Protein AF-A0A2P4XMD6-F1 (afdb_monomer_lite)

Structure (mmCIF, N/CA/C/O backbone):
data_AF-A0A2P4XMD6-F1
#
_entry.id   AF-A0A2P4XMD6-F1
#
loop_
_atom_site.group_PDB
_atom_site.id
_atom_site.type_symbol
_atom_site.label_atom_id
_atom_site.label_alt_id
_atom_site.label_comp_id
_atom_site.label_asym_id
_atom_site.label_entity_id
_atom_site.label_seq_id
_atom_site.pdbx_PDB_ins_code
_atom_site.Cartn_x
_atom_site.Cartn_y
_atom_site.Cartn_z
_atom_site.occupancy
_atom_site.B_iso_or_equiv
_atom_site.auth_seq_id
_atom_site.auth_comp_id
_atom_site.auth_asym_id
_atom_site.auth_atom_id
_atom_site.pdbx_PDB_model_num
ATOM 1 N N . MET A 1 1 ? -25.658 -13.413 3.547 1.00 53.75 1 MET A N 1
ATOM 2 C CA . MET A 1 1 ? -25.537 -13.557 5.014 1.00 53.75 1 MET A CA 1
ATOM 3 C C . MET A 1 1 ? -24.085 -13.270 5.375 1.00 53.75 1 MET A C 1
ATOM 5 O O . MET A 1 1 ? -23.221 -13.996 4.901 1.00 53.75 1 MET A O 1
ATOM 9 N N . GLY A 1 2 ? -23.799 -12.165 6.068 1.00 71.00 2 GLY A N 1
ATOM 10 C CA . GLY A 1 2 ? -22.428 -11.795 6.450 1.00 71.00 2 GLY A CA 1
ATOM 11 C C . GLY A 1 2 ? -21.962 -12.545 7.701 1.00 71.00 2 GLY A C 1
ATOM 12 O O . GLY A 1 2 ? -22.793 -12.954 8.509 1.00 71.00 2 GLY A O 1
ATOM 13 N N . ARG A 1 3 ? -20.644 -12.719 7.876 1.00 85.69 3 ARG A N 1
ATOM 14 C CA . ARG A 1 3 ? -20.079 -13.288 9.116 1.00 85.69 3 ARG A CA 1
ATOM 15 C C . ARG A 1 3 ? -20.418 -12.401 10.312 1.00 85.69 3 ARG A C 1
ATOM 17 O O . ARG A 1 3 ? -20.230 -11.186 10.233 1.00 85.69 3 ARG A O 1
ATOM 24 N N . LEU A 1 4 ? -20.888 -13.014 11.394 1.00 93.56 4 LEU A N 1
ATOM 25 C CA . LEU A 1 4 ? -21.208 -12.336 12.654 1.00 93.56 4 LEU A CA 1
ATOM 26 C C . LEU A 1 4 ? -20.072 -12.428 13.674 1.00 93.56 4 LEU A C 1
ATOM 28 O O . LEU A 1 4 ? -20.030 -11.626 14.601 1.00 93.56 4 LEU A O 1
ATOM 32 N N . ASP A 1 5 ? -19.153 -13.368 13.476 1.00 94.19 5 ASP A N 1
ATOM 33 C CA . ASP A 1 5 ? -18.059 -13.619 14.404 1.00 94.19 5 ASP A CA 1
ATOM 34 C C . ASP A 1 5 ? -16.885 -12.663 14.167 1.00 94.19 5 ASP A C 1
ATOM 36 O O . ASP A 1 5 ? -16.517 -12.363 13.024 1.00 94.19 5 ASP A O 1
ATOM 40 N N . LEU A 1 6 ? -16.292 -12.209 15.267 1.00 93.31 6 LEU A N 1
ATOM 41 C CA . LEU A 1 6 ? -15.100 -11.379 15.337 1.00 93.31 6 LEU A CA 1
ATOM 42 C C . LEU A 1 6 ? -14.150 -11.981 16.374 1.00 93.31 6 LEU A C 1
ATOM 44 O O . LEU A 1 6 ? -14.467 -12.053 17.560 1.00 93.31 6 LEU A O 1
ATOM 48 N N . VAL A 1 7 ? -12.959 -12.368 15.923 1.00 93.94 7 VAL A N 1
ATOM 49 C CA . VAL A 1 7 ? -11.906 -12.911 16.784 1.00 93.94 7 VAL A CA 1
ATOM 50 C C . VAL A 1 7 ? -10.783 -11.892 16.887 1.00 93.94 7 VAL A C 1
ATOM 52 O O . VAL A 1 7 ? -10.235 -11.473 15.868 1.00 93.94 7 VAL A O 1
ATOM 55 N N . LEU A 1 8 ? -10.415 -11.524 18.114 1.00 91.12 8 LEU A N 1
ATOM 56 C CA . LEU A 1 8 ? -9.248 -10.686 18.378 1.00 91.12 8 LEU A CA 1
ATOM 57 C C . LEU A 1 8 ? -8.092 -11.559 18.855 1.00 91.12 8 LEU A C 1
ATOM 59 O O . LEU A 1 8 ? -8.212 -12.320 19.823 1.00 91.12 8 LEU A O 1
ATOM 63 N N . LEU A 1 9 ? -6.964 -11.436 18.164 1.00 92.62 9 LEU A N 1
ATOM 64 C CA . LEU A 1 9 ? -5.728 -12.143 18.470 1.00 92.62 9 LEU A CA 1
ATOM 65 C C . LEU A 1 9 ? -4.717 -11.171 19.078 1.00 92.62 9 LEU A C 1
ATOM 67 O O . LEU A 1 9 ? -4.619 -10.016 18.668 1.00 92.62 9 LEU A O 1
ATOM 71 N N . GLY A 1 10 ? -3.948 -11.653 20.046 1.00 86.06 10 GLY A N 1
ATOM 72 C CA . GLY A 1 10 ? -2.764 -10.968 20.538 1.00 86.06 10 GLY A CA 1
ATOM 73 C C . GLY A 1 10 ? -1.624 -11.047 19.526 1.00 86.06 10 GLY A C 1
ATOM 74 O O . GLY A 1 10 ? -1.641 -11.857 18.600 1.00 86.06 10 GLY A O 1
ATOM 75 N N . GLN A 1 11 ? -0.584 -10.239 19.734 1.00 84.31 11 GLN A N 1
ATOM 76 C CA . GLN A 1 11 ? 0.595 -10.202 18.853 1.00 84.31 11 GLN A CA 1
ATOM 77 C C . GLN A 1 11 ? 1.341 -11.546 18.777 1.00 84.31 11 GLN A C 1
ATOM 79 O O . GLN A 1 11 ? 2.005 -11.838 17.790 1.00 84.31 11 GLN A O 1
ATOM 84 N N . ASN A 1 12 ? 1.203 -12.386 19.803 1.00 89.12 12 ASN A N 1
ATOM 85 C CA . ASN A 1 12 ? 1.736 -13.747 19.858 1.00 89.12 12 ASN A CA 1
ATOM 86 C C . ASN A 1 12 ? 0.837 -14.790 19.156 1.00 89.12 12 ASN A C 1
ATOM 88 O O . ASN A 1 12 ? 1.106 -15.985 19.251 1.00 89.12 12 ASN A O 1
ATOM 92 N N . GLY A 1 13 ? -0.254 -14.365 18.510 1.00 86.12 13 GLY A N 1
ATOM 93 C CA . GLY A 1 13 ? -1.245 -15.242 17.884 1.00 86.12 13 GLY A CA 1
ATOM 94 C C . GLY A 1 13 ? -2.214 -15.904 18.868 1.00 86.12 13 GLY A C 1
ATOM 95 O O . GLY A 1 13 ? -3.088 -16.661 18.449 1.00 86.12 13 GLY A O 1
ATOM 96 N N . GLN A 1 14 ? -2.101 -15.625 20.171 1.00 93.56 14 GLN A N 1
ATOM 97 C CA . GLN A 1 14 ? -3.036 -16.141 21.163 1.00 93.56 14 GLN A CA 1
ATOM 98 C C . GLN A 1 14 ? -4.399 -15.476 20.989 1.00 93.56 14 GLN A C 1
ATOM 100 O O . GLN A 1 14 ? -4.507 -14.255 20.896 1.00 93.56 14 GLN A O 1
ATOM 105 N N . LYS A 1 15 ? -5.460 -16.277 20.998 1.00 94.44 15 LYS A N 1
ATOM 106 C CA . LYS A 1 15 ? -6.829 -15.770 20.989 1.00 94.44 15 LYS A CA 1
ATOM 107 C C . LYS A 1 15 ? -7.133 -15.049 22.304 1.00 94.44 15 LYS A C 1
ATOM 109 O O . LYS A 1 15 ? -7.096 -15.667 23.365 1.00 94.44 15 LYS A O 1
ATOM 114 N N . LEU A 1 16 ? -7.429 -13.755 22.212 1.00 92.50 16 LEU A N 1
ATOM 115 C CA . LEU A 1 16 ? -7.759 -12.903 23.357 1.00 92.50 16 LEU A CA 1
ATOM 116 C C . LEU A 1 16 ? -9.268 -12.785 23.545 1.00 92.50 16 LEU A C 1
ATOM 118 O O . LEU A 1 16 ? -9.751 -12.830 24.672 1.00 92.50 16 LEU A O 1
ATOM 122 N N . LEU A 1 17 ? -10.007 -12.649 22.441 1.00 92.94 17 LEU A N 1
ATOM 123 C CA . LEU A 1 17 ? -11.448 -12.436 22.473 1.00 92.94 17 LEU A CA 1
ATOM 124 C C . LEU A 1 17 ? -12.134 -13.155 21.311 1.00 92.94 17 LEU A C 1
ATOM 126 O O . LEU A 1 17 ? -11.599 -13.209 20.203 1.00 92.94 17 LEU A O 1
ATOM 130 N N . ASP A 1 18 ? -13.325 -13.683 21.580 1.00 95.00 18 ASP A N 1
ATOM 131 C CA . ASP A 1 18 ? -14.266 -14.182 20.579 1.00 95.00 18 ASP A CA 1
ATOM 132 C C . ASP A 1 18 ? -15.610 -13.512 20.816 1.00 95.00 18 ASP A C 1
ATOM 134 O O . ASP A 1 18 ? -16.142 -13.588 21.926 1.00 95.00 18 ASP A O 1
ATOM 138 N N . LEU A 1 19 ? -16.133 -12.835 19.804 1.00 93.88 19 LEU A N 1
ATOM 139 C CA . LEU A 1 19 ? -17.397 -12.124 19.877 1.00 93.88 19 LEU A CA 1
ATOM 140 C C . LEU A 1 19 ? -18.274 -12.534 18.705 1.00 93.88 19 LEU A C 1
ATOM 142 O O . LEU A 1 19 ? -17.829 -12.524 17.562 1.00 93.88 19 LEU A O 1
ATOM 146 N N . THR A 1 20 ? -19.550 -12.778 18.976 1.00 95.69 20 THR A N 1
ATOM 147 C CA . THR A 1 20 ? -20.565 -12.960 17.938 1.00 95.69 20 THR A CA 1
ATOM 148 C C . THR A 1 20 ? -21.533 -11.787 18.004 1.00 95.69 20 THR A C 1
ATOM 150 O O . THR A 1 20 ? -22.184 -11.554 19.024 1.00 95.69 20 THR A O 1
ATOM 153 N N . ALA A 1 21 ? -21.616 -11.015 16.923 1.00 94.88 21 ALA A N 1
ATOM 154 C CA . ALA A 1 21 ? -22.524 -9.881 16.830 1.00 94.88 21 ALA A CA 1
ATOM 155 C C . ALA A 1 21 ? -23.971 -10.330 16.585 1.00 94.88 21 ALA A C 1
ATOM 157 O O . ALA A 1 21 ? -24.232 -11.305 15.882 1.00 94.88 21 ALA A O 1
ATOM 158 N N . SER A 1 22 ? -24.931 -9.560 17.098 1.00 93.44 22 SER A N 1
ATOM 159 C CA . SER A 1 22 ? -26.361 -9.783 16.847 1.00 93.44 22 SER A CA 1
ATOM 160 C C . SER A 1 22 ? -26.777 -9.466 15.404 1.00 93.44 22 SER A C 1
ATOM 162 O O . SER A 1 22 ? -27.775 -9.996 14.920 1.00 93.44 22 SER A O 1
ATOM 164 N N . ALA A 1 23 ? -26.015 -8.616 14.710 1.00 94.25 23 ALA A N 1
ATOM 165 C CA . ALA A 1 23 ? -26.217 -8.250 13.313 1.00 94.25 23 ALA A CA 1
ATOM 166 C C . ALA A 1 23 ? -24.884 -7.900 12.635 1.00 94.25 23 ALA A C 1
ATOM 168 O O . ALA A 1 23 ? -23.938 -7.455 13.287 1.00 94.25 23 ALA A O 1
ATOM 169 N N . THR A 1 24 ? -24.814 -8.053 11.309 1.00 94.19 24 THR A N 1
ATOM 170 C CA . THR A 1 24 ? -23.590 -7.771 10.538 1.00 94.19 24 THR A CA 1
ATOM 171 C C . THR A 1 24 ? -23.156 -6.308 10.660 1.00 94.19 24 THR A C 1
ATOM 173 O O . THR A 1 24 ? -21.976 -6.056 10.863 1.00 94.19 24 THR A O 1
ATOM 176 N N . SER A 1 25 ? -24.101 -5.363 10.660 1.00 94.12 25 SER A N 1
ATOM 177 C CA . SER A 1 25 ? -23.817 -3.930 10.830 1.00 94.12 25 SER A CA 1
ATOM 178 C C . SER A 1 25 ? -23.137 -3.600 12.160 1.00 94.12 25 SER A C 1
ATOM 180 O O . SER A 1 25 ? -22.291 -2.715 12.219 1.00 94.12 25 SER A O 1
ATOM 182 N N . VAL A 1 26 ? -23.477 -4.329 13.226 1.00 94.75 26 VAL A N 1
ATOM 183 C CA . VAL A 1 26 ? -22.859 -4.159 14.547 1.00 94.75 26 VAL A CA 1
ATOM 184 C C . VAL A 1 26 ? -21.415 -4.657 14.524 1.00 94.75 26 VAL A C 1
ATOM 186 O O . VAL A 1 26 ? -20.529 -3.981 15.039 1.00 94.75 26 VAL A O 1
ATOM 189 N N . ARG A 1 27 ? -21.158 -5.801 13.873 1.00 94.62 27 ARG A N 1
ATOM 190 C CA . ARG A 1 27 ? -19.793 -6.316 13.693 1.00 94.62 27 ARG A CA 1
ATOM 191 C C . ARG A 1 27 ? -18.940 -5.361 12.866 1.00 94.62 27 ARG A C 1
ATOM 193 O O . ARG A 1 27 ? -17.792 -5.124 13.221 1.00 94.62 27 ARG A O 1
ATOM 200 N N . ASP A 1 28 ? -19.491 -4.834 11.776 1.00 93.38 28 ASP A N 1
ATOM 201 C CA . ASP A 1 28 ? -18.791 -3.891 10.901 1.00 93.38 28 ASP A CA 1
ATOM 202 C C . ASP A 1 28 ? -18.428 -2.602 11.656 1.00 93.38 28 ASP A C 1
ATOM 204 O O . ASP A 1 28 ? -17.293 -2.142 11.557 1.00 93.38 28 ASP A O 1
ATOM 208 N N . LEU A 1 29 ? -19.338 -2.088 12.496 1.00 94.25 29 LEU A N 1
ATOM 209 C CA . LEU A 1 29 ? -19.063 -0.939 13.362 1.00 94.25 29 LEU A CA 1
ATOM 210 C C . LEU A 1 29 ? -17.906 -1.215 14.333 1.00 94.25 29 LEU A C 1
ATOM 212 O O . LEU A 1 29 ? -17.020 -0.379 14.475 1.00 94.25 29 LEU A O 1
ATOM 216 N N . TRP A 1 30 ? -17.878 -2.388 14.976 1.00 94.00 30 TRP A N 1
ATOM 217 C CA . TRP A 1 30 ? -16.772 -2.758 15.867 1.00 94.00 30 TRP A CA 1
ATOM 218 C C . TRP A 1 30 ? -15.428 -2.792 15.142 1.00 94.00 30 TRP A C 1
ATOM 220 O O . TRP A 1 30 ? -14.442 -2.287 15.674 1.00 94.00 30 TRP A O 1
ATOM 230 N N . VAL A 1 31 ? -15.384 -3.368 13.937 1.00 91.62 31 VAL A N 1
ATOM 231 C CA . VAL A 1 31 ? -14.161 -3.415 13.122 1.00 91.62 31 VAL A CA 1
ATOM 232 C C . VAL A 1 31 ? -13.703 -2.004 12.767 1.00 91.62 31 VAL A C 1
ATOM 234 O O . VAL A 1 31 ? -12.548 -1.679 13.019 1.00 91.62 31 VAL A O 1
ATOM 237 N N . GLN A 1 32 ? -14.607 -1.150 12.281 1.00 90.25 32 GLN A N 1
ATOM 238 C CA . GLN A 1 32 ? -14.278 0.229 11.924 1.00 90.25 32 GLN A CA 1
ATOM 239 C C . GLN A 1 32 ? -13.733 1.016 13.126 1.00 90.25 32 GLN A C 1
ATOM 241 O O . GLN A 1 32 ? -12.704 1.677 13.024 1.00 90.25 32 GLN A O 1
ATOM 246 N N . THR A 1 33 ? -14.382 0.922 14.291 1.00 90.25 33 THR A N 1
ATOM 247 C CA . THR A 1 33 ? -13.901 1.607 15.500 1.00 90.25 33 THR A CA 1
ATOM 248 C C . THR A 1 33 ? -12.525 1.092 15.932 1.00 90.25 33 THR A C 1
ATOM 250 O O . THR A 1 33 ? -11.681 1.876 16.357 1.00 90.25 33 THR A O 1
ATOM 253 N N . LEU A 1 34 ? -12.266 -0.215 15.820 1.00 89.00 34 LEU A N 1
ATOM 254 C CA . LEU A 1 34 ? -10.950 -0.782 16.127 1.00 89.00 34 LEU A CA 1
ATOM 255 C C . LEU A 1 34 ? -9.876 -0.304 15.144 1.00 89.00 34 LEU A C 1
ATOM 257 O O . LEU A 1 34 ? -8.776 0.025 15.578 1.00 89.00 34 LEU A O 1
ATOM 261 N N . GLU A 1 35 ? -10.188 -0.216 13.850 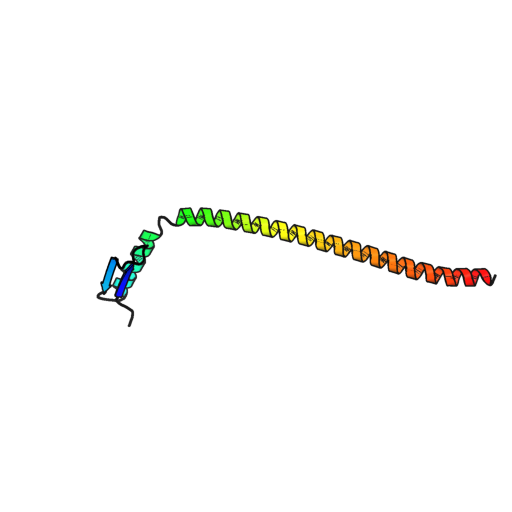1.00 86.06 35 GLU A N 1
ATOM 262 C CA . GLU A 1 35 ? -9.291 0.369 12.848 1.00 86.06 35 GLU A CA 1
ATOM 263 C C . GLU A 1 35 ? -8.953 1.821 13.210 1.00 86.06 35 GLU A C 1
ATOM 265 O O . GLU A 1 35 ? -7.778 2.170 13.314 1.00 86.06 35 GLU A O 1
ATOM 270 N N . GLU A 1 36 ? -9.959 2.643 13.514 1.00 82.62 36 GLU A N 1
ATOM 271 C CA . GLU A 1 36 ? -9.778 4.040 13.928 1.00 82.62 36 GLU A CA 1
ATOM 272 C C . GLU A 1 36 ? -8.927 4.192 15.199 1.00 82.62 36 GLU A C 1
ATOM 274 O O . GLU A 1 36 ? -8.175 5.158 15.310 1.00 82.62 36 GLU A O 1
ATOM 279 N N . LEU A 1 37 ? -8.999 3.243 16.139 1.00 82.00 37 LEU A N 1
ATOM 280 C CA . LEU A 1 37 ? -8.190 3.228 17.365 1.00 82.00 37 LEU A CA 1
ATOM 281 C C . LEU A 1 37 ? -6.764 2.703 17.154 1.00 82.00 37 LEU A C 1
ATOM 283 O O . LEU A 1 37 ? -5.863 3.065 17.911 1.00 82.00 37 LEU A O 1
ATOM 287 N N . CYS A 1 38 ? -6.540 1.852 16.151 1.00 79.19 38 CYS A N 1
ATOM 288 C CA . CYS A 1 38 ? -5.218 1.321 15.811 1.00 79.19 38 CYS A CA 1
ATOM 289 C C . CYS A 1 38 ? -4.420 2.245 14.872 1.00 79.19 38 CYS A C 1
ATOM 291 O O . CYS A 1 38 ? -3.189 2.199 14.864 1.00 79.19 38 CYS A O 1
ATOM 293 N N . LEU A 1 39 ? -5.095 3.111 14.114 1.00 65.56 39 LEU A N 1
ATOM 294 C CA . LEU A 1 39 ? -4.491 4.067 13.181 1.00 65.56 39 LEU A CA 1
ATOM 295 C C . LEU A 1 39 ? -3.811 5.328 13.776 1.00 65.56 39 LEU A C 1
ATOM 297 O O . LEU A 1 39 ? -2.914 5.845 13.104 1.00 65.56 39 LEU A O 1
ATOM 301 N N . PRO A 1 40 ? -4.104 5.844 14.993 1.00 57.50 40 PRO A N 1
ATOM 302 C CA . PRO A 1 40 ? -3.546 7.114 15.453 1.00 57.50 40 PRO A CA 1
ATOM 303 C C . PRO A 1 40 ? -2.047 7.031 15.793 1.00 57.50 40 PRO A C 1
ATOM 305 O O . PRO A 1 40 ? -1.421 8.062 16.011 1.00 57.50 40 PRO A O 1
ATOM 308 N N . GLY A 1 41 ? -1.449 5.832 15.786 1.00 53.66 41 GLY A N 1
ATOM 309 C CA . GLY A 1 41 ? -0.002 5.620 15.933 1.00 53.66 41 GLY A CA 1
ATOM 310 C C . GLY A 1 41 ? 0.757 5.300 14.636 1.00 53.66 41 GLY A C 1
ATOM 311 O O . GLY A 1 41 ? 1.982 5.245 14.666 1.00 53.66 41 GLY A O 1
ATOM 312 N N . GLN A 1 42 ? 0.078 5.084 13.500 1.00 51.56 42 GLN A N 1
ATOM 313 C CA . GLN A 1 42 ? 0.741 4.704 12.237 1.00 51.56 42 GLN A CA 1
ATOM 314 C C . GLN A 1 42 ? 1.079 5.888 11.324 1.00 51.56 42 GLN A C 1
ATOM 316 O O . GLN A 1 42 ? 1.883 5.734 10.405 1.00 51.56 42 GLN A O 1
ATOM 321 N N . ALA A 1 43 ? 0.512 7.072 11.569 1.00 52.97 43 ALA A N 1
ATOM 322 C CA . ALA A 1 43 ? 0.782 8.255 10.752 1.00 52.97 43 ALA A CA 1
ATOM 323 C C . ALA A 1 43 ? 2.263 8.681 10.812 1.00 52.97 43 ALA A C 1
ATOM 325 O O . ALA A 1 43 ? 2.863 8.941 9.771 1.00 52.97 43 ALA A O 1
ATOM 326 N N . GLU A 1 44 ? 2.888 8.668 11.996 1.00 52.53 44 GLU A N 1
ATOM 327 C CA . GLU A 1 44 ? 4.304 9.049 12.137 1.00 52.53 44 GLU A CA 1
ATOM 328 C C . GLU A 1 44 ? 5.270 8.012 11.539 1.00 52.53 44 GLU A C 1
ATOM 330 O O . GLU A 1 44 ? 6.278 8.376 10.930 1.00 52.53 44 GLU A O 1
ATOM 335 N N . GLN A 1 45 ? 4.948 6.717 11.638 1.00 52.44 45 GLN A N 1
ATOM 336 C CA . GLN A 1 45 ? 5.734 5.652 11.000 1.00 52.44 45 GLN A CA 1
ATOM 337 C C . GLN A 1 45 ? 5.604 5.682 9.472 1.00 52.44 45 GLN A C 1
ATOM 339 O O . GLN A 1 45 ? 6.609 5.593 8.767 1.00 52.44 45 GLN A O 1
ATOM 344 N N . SER A 1 46 ? 4.396 5.923 8.953 1.00 57.88 46 SER A N 1
ATOM 345 C CA . SER A 1 46 ? 4.151 6.063 7.516 1.00 57.88 46 SER A CA 1
ATOM 346 C C . SER A 1 46 ? 4.890 7.253 6.902 1.00 57.88 46 SER A C 1
ATOM 348 O O . SER A 1 46 ? 5.313 7.171 5.749 1.00 57.88 46 SER 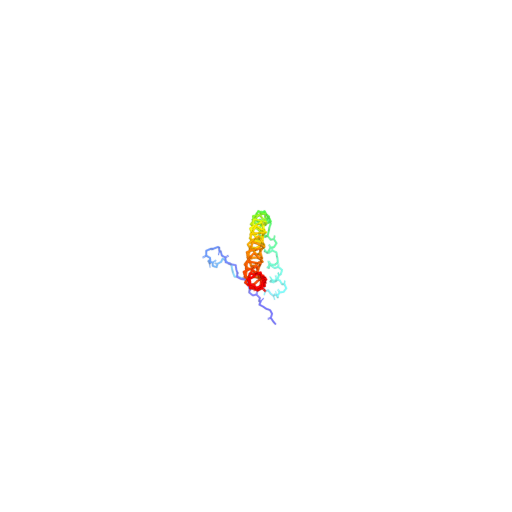A O 1
ATOM 350 N N . GLU A 1 47 ? 5.043 8.368 7.620 1.00 58.50 47 GLU A N 1
ATOM 351 C CA . GLU A 1 47 ? 5.702 9.560 7.079 1.00 58.50 47 GLU A CA 1
ATOM 352 C C . GLU A 1 47 ? 7.230 9.390 7.002 1.00 58.50 47 GLU A C 1
ATOM 354 O O . GLU A 1 47 ? 7.865 9.799 6.022 1.00 58.50 47 GL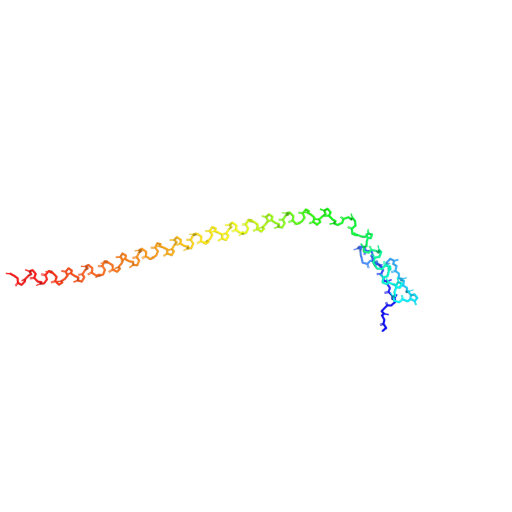U A O 1
ATOM 359 N N . ALA A 1 48 ? 7.827 8.737 8.005 1.00 61.03 48 ALA A N 1
ATOM 360 C CA . ALA A 1 48 ? 9.247 8.389 8.010 1.00 61.03 48 ALA A CA 1
ATOM 361 C C . ALA A 1 48 ? 9.584 7.359 6.916 1.00 61.03 48 ALA A C 1
ATOM 363 O O . ALA A 1 48 ? 10.571 7.522 6.186 1.00 61.03 48 ALA A O 1
ATOM 364 N N . ASP A 1 49 ? 8.731 6.349 6.741 1.00 61.75 49 ASP A N 1
ATOM 365 C CA . ASP A 1 49 ? 8.888 5.338 5.697 1.00 61.75 49 ASP A CA 1
ATOM 366 C C . ASP A 1 49 ? 8.674 5.923 4.293 1.00 61.75 49 ASP A C 1
ATOM 368 O O . ASP A 1 49 ? 9.435 5.606 3.373 1.00 61.75 49 ASP A O 1
ATOM 372 N N . ALA A 1 50 ? 7.727 6.853 4.126 1.00 65.12 50 ALA A N 1
ATOM 373 C CA . ALA A 1 50 ? 7.516 7.569 2.867 1.00 65.12 50 ALA A CA 1
ATOM 374 C C . ALA A 1 50 ? 8.724 8.441 2.483 1.00 65.12 50 ALA A C 1
ATOM 376 O O . ALA A 1 50 ? 9.174 8.395 1.335 1.00 65.12 50 ALA A O 1
ATOM 377 N N . LYS A 1 51 ? 9.311 9.181 3.438 1.00 71.44 51 LYS A N 1
ATOM 378 C CA . LYS A 1 51 ? 10.537 9.974 3.210 1.00 71.44 51 LYS A CA 1
ATOM 379 C C . LYS A 1 51 ? 11.731 9.081 2.856 1.00 71.44 51 LYS A C 1
ATOM 381 O O . LYS A 1 51 ? 12.486 9.391 1.933 1.00 71.44 51 LYS A O 1
ATOM 386 N N . SER A 1 52 ? 11.876 7.943 3.536 1.00 72.69 52 SER A N 1
ATOM 387 C CA . SER A 1 52 ? 12.911 6.941 3.243 1.00 72.69 52 SER A CA 1
ATOM 388 C C . SER A 1 52 ? 12.752 6.333 1.843 1.00 72.69 52 SER A C 1
ATOM 390 O O . SER A 1 52 ? 13.736 6.163 1.115 1.00 72.69 52 SER A O 1
ATOM 392 N N . LEU A 1 53 ? 11.514 6.047 1.427 1.00 70.44 53 LEU A N 1
ATOM 393 C CA . LEU A 1 53 ? 11.204 5.522 0.100 1.00 70.44 53 LEU A CA 1
ATOM 394 C C . LEU A 1 53 ? 11.472 6.554 -1.006 1.00 70.44 53 LEU A C 1
ATOM 396 O O . LEU A 1 53 ? 12.113 6.210 -2.000 1.00 70.44 53 LEU A O 1
ATOM 400 N N . MET A 1 54 ? 11.065 7.814 -0.813 1.00 73.25 54 MET A N 1
ATOM 401 C CA . MET A 1 54 ? 11.366 8.915 -1.742 1.00 73.25 54 MET A CA 1
ATOM 402 C C . MET A 1 54 ? 12.874 9.079 -1.955 1.00 73.25 54 MET A C 1
ATOM 404 O O . MET A 1 54 ? 13.331 9.093 -3.096 1.00 73.25 54 MET A O 1
ATOM 408 N N . GLY A 1 55 ? 13.664 9.090 -0.877 1.00 77.75 55 GLY A N 1
ATOM 409 C CA . GLY A 1 55 ? 15.121 9.210 -0.987 1.00 77.75 55 GLY A CA 1
ATOM 410 C C . GLY A 1 55 ? 15.786 8.026 -1.705 1.00 77.75 55 GLY A C 1
ATOM 411 O O . GLY A 1 55 ? 16.820 8.186 -2.354 1.00 77.75 55 GLY A O 1
ATOM 412 N N . LYS A 1 56 ? 15.209 6.818 -1.629 1.00 76.62 56 LYS A N 1
ATOM 413 C CA . LYS A 1 56 ? 15.684 5.658 -2.408 1.00 76.62 56 LYS A CA 1
ATOM 414 C C . LYS A 1 56 ? 15.319 5.774 -3.891 1.00 76.62 56 LYS A C 1
ATOM 416 O O . LYS A 1 56 ? 16.147 5.425 -4.732 1.00 76.62 56 LYS A O 1
ATOM 421 N N . LEU A 1 57 ? 14.123 6.273 -4.201 1.00 73.50 57 LEU A N 1
ATOM 422 C CA . LEU A 1 57 ? 13.655 6.517 -5.569 1.00 73.50 57 LEU A CA 1
ATOM 423 C C . LEU A 1 57 ? 14.493 7.585 -6.281 1.00 73.50 57 LEU A C 1
ATOM 425 O O . LEU A 1 57 ? 14.914 7.366 -7.415 1.00 73.50 57 LEU A O 1
ATOM 429 N N . GLU A 1 58 ? 14.811 8.691 -5.607 1.00 79.12 58 GLU A N 1
ATOM 430 C CA . GLU A 1 58 ? 15.676 9.745 -6.158 1.00 79.12 58 GLU A CA 1
ATOM 431 C C . GLU A 1 58 ? 17.067 9.207 -6.510 1.00 79.12 58 GLU A C 1
ATOM 433 O O . GLU A 1 58 ? 17.528 9.370 -7.640 1.00 79.12 58 GLU A O 1
ATOM 438 N N . LYS A 1 59 ? 17.690 8.445 -5.601 1.00 82.75 59 LYS A N 1
ATOM 439 C CA . LYS A 1 59 ? 18.981 7.784 -5.864 1.00 82.75 59 LYS A CA 1
ATOM 440 C C . LYS A 1 59 ? 18.917 6.803 -7.033 1.00 82.75 59 LYS A C 1
ATOM 442 O O . LYS A 1 59 ? 19.898 6.629 -7.754 1.00 82.75 59 LYS A O 1
ATOM 447 N N . GLN A 1 60 ? 17.793 6.113 -7.213 1.00 74.00 60 GLN A N 1
ATOM 448 C CA . GLN A 1 60 ? 17.614 5.205 -8.344 1.00 74.00 60 GLN A CA 1
ATOM 449 C C . GLN A 1 60 ? 17.486 5.980 -9.662 1.00 74.00 60 GLN A C 1
ATOM 451 O O . GLN A 1 60 ? 18.069 5.570 -10.665 1.00 74.00 60 GLN A O 1
ATOM 456 N N . HIS A 1 61 ? 16.775 7.106 -9.652 1.00 76.25 61 HIS A N 1
ATOM 457 C CA . HIS A 1 61 ? 16.624 7.976 -10.813 1.00 76.25 61 HIS A CA 1
ATOM 458 C C . HIS A 1 61 ? 17.960 8.616 -11.230 1.00 76.25 61 HIS A C 1
ATOM 460 O O . HIS A 1 61 ? 18.284 8.651 -12.418 1.00 76.25 61 HIS A O 1
ATOM 466 N N . GLU A 1 62 ? 18.786 9.042 -10.269 1.00 80.69 62 GLU A N 1
ATOM 467 C CA . GLU A 1 62 ? 20.148 9.525 -10.536 1.00 80.69 62 GLU A CA 1
ATOM 468 C C . GLU A 1 62 ? 21.016 8.453 -11.203 1.00 80.69 62 GLU A C 1
ATOM 470 O O . GLU A 1 62 ? 21.608 8.711 -12.251 1.00 80.69 62 GLU A O 1
ATOM 475 N N . LYS A 1 63 ? 21.007 7.219 -10.681 1.00 82.94 63 LYS A N 1
ATOM 476 C CA . LYS A 1 63 ? 21.743 6.094 -11.284 1.00 82.94 63 LYS A CA 1
ATOM 477 C C . LYS A 1 63 ? 21.289 5.776 -12.708 1.00 82.94 63 LYS A C 1
ATOM 479 O O . LYS A 1 63 ? 22.117 5.491 -13.568 1.00 82.94 63 LYS A O 1
ATOM 484 N N . GLN A 1 64 ? 19.983 5.817 -12.975 1.00 80.94 64 GLN A N 1
ATOM 485 C CA . GLN A 1 64 ? 19.458 5.597 -14.327 1.00 80.94 64 GLN A CA 1
ATOM 486 C C . GLN A 1 64 ? 19.904 6.698 -15.289 1.00 80.94 64 GLN A C 1
ATOM 488 O O . GLN A 1 64 ? 20.265 6.413 -16.431 1.00 80.94 64 GLN A O 1
ATOM 493 N N . LYS A 1 65 ? 19.926 7.951 -14.823 1.00 85.62 65 LYS A N 1
ATOM 494 C CA . LYS A 1 65 ? 20.415 9.081 -15.609 1.00 85.62 65 LYS A CA 1
ATOM 495 C C . LYS A 1 65 ? 21.900 8.918 -15.932 1.00 85.62 65 LYS A C 1
ATOM 497 O O . LYS A 1 65 ? 22.274 9.073 -17.089 1.00 85.62 65 LYS A O 1
ATOM 502 N N . GLU A 1 66 ? 22.732 8.578 -14.949 1.00 84.62 66 GLU A N 1
ATOM 503 C CA . GLU A 1 66 ? 24.162 8.308 -15.161 1.00 84.62 66 GLU A CA 1
ATOM 504 C C . GLU A 1 66 ? 24.393 7.188 -16.179 1.00 84.62 66 GLU A C 1
ATOM 506 O O . GLU A 1 66 ? 25.180 7.363 -17.111 1.00 84.62 66 GLU A O 1
ATOM 511 N N . GLN A 1 67 ? 23.661 6.076 -16.054 1.00 84.75 67 GLN A N 1
ATOM 512 C CA . GLN A 1 67 ? 23.752 4.965 -17.001 1.00 84.75 67 GLN A CA 1
ATOM 513 C C . GLN A 1 67 ? 23.363 5.401 -18.418 1.00 84.75 67 GLN A C 1
ATOM 515 O O . GLN A 1 67 ? 24.097 5.130 -19.363 1.00 84.75 67 GLN A O 1
ATOM 520 N N . TYR A 1 68 ? 22.266 6.149 -18.564 1.00 86.81 68 TYR A N 1
ATOM 521 C CA . TYR A 1 68 ? 21.837 6.679 -19.857 1.00 86.81 68 TYR A CA 1
ATOM 522 C C . TYR A 1 68 ? 22.917 7.551 -20.514 1.00 86.81 68 TYR A C 1
ATOM 524 O O . TYR A 1 68 ? 23.192 7.404 -21.704 1.00 86.81 68 TYR A O 1
ATOM 532 N N . TRP A 1 69 ? 23.557 8.448 -19.755 1.00 88.12 69 TRP A N 1
ATOM 533 C CA . TRP A 1 69 ? 24.635 9.285 -20.293 1.00 88.12 69 TRP A CA 1
ATOM 534 C C . TRP A 1 69 ? 25.862 8.469 -20.685 1.00 88.12 69 TRP A C 1
ATOM 536 O O . TRP A 1 69 ? 26.488 8.770 -2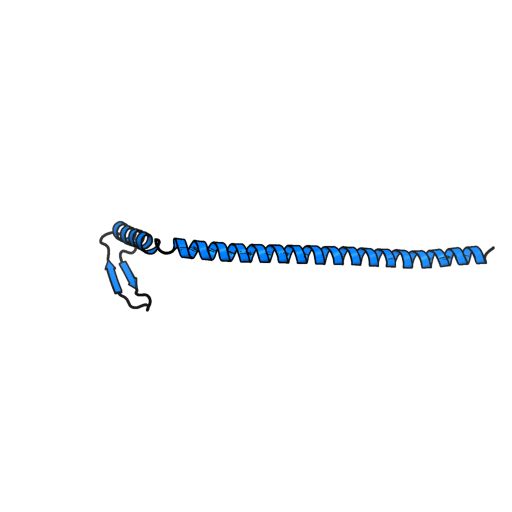1.705 1.00 88.12 69 TRP A O 1
ATOM 546 N N . LYS A 1 70 ? 26.191 7.433 -19.912 1.00 89.69 70 LYS A N 1
ATOM 547 C CA . LYS A 1 70 ? 27.290 6.523 -20.225 1.00 89.69 70 LYS A CA 1
ATOM 548 C C . LYS A 1 70 ? 27.031 5.775 -21.534 1.00 89.69 70 LYS A C 1
ATOM 550 O O . LYS A 1 70 ? 27.842 5.882 -22.451 1.00 89.69 70 LYS A O 1
ATOM 555 N N . ASP A 1 71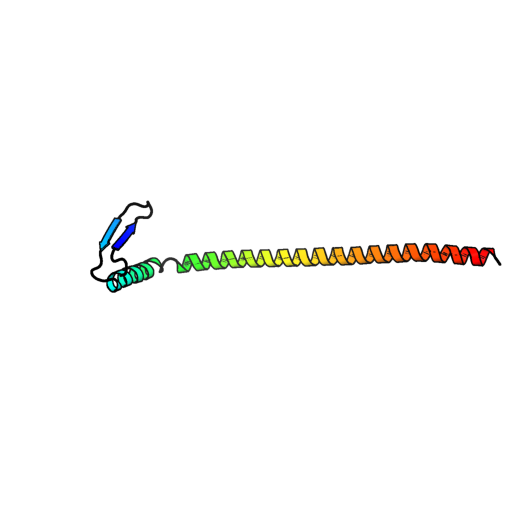 ? 25.869 5.140 -21.661 1.00 85.44 71 ASP A N 1
ATOM 556 C CA . ASP A 1 71 ? 25.479 4.390 -22.860 1.00 85.44 71 ASP A CA 1
ATOM 557 C C . ASP A 1 71 ? 25.438 5.304 -24.094 1.00 85.44 71 ASP A C 1
ATOM 559 O O . ASP A 1 71 ? 25.928 4.955 -25.168 1.00 85.44 71 ASP A O 1
ATOM 563 N N . ARG A 1 72 ? 24.918 6.529 -23.936 1.00 84.94 72 ARG A N 1
ATOM 564 C CA . ARG A 1 72 ? 24.888 7.539 -25.002 1.00 84.94 72 ARG A CA 1
ATOM 565 C C . ARG A 1 72 ? 26.290 7.941 -25.461 1.00 84.94 72 ARG A C 1
ATOM 567 O O . ARG A 1 72 ? 26.503 8.171 -26.650 1.00 84.94 72 ARG A O 1
ATOM 574 N N . THR A 1 73 ? 27.228 8.067 -24.528 1.00 84.75 73 THR A N 1
ATOM 575 C CA . THR A 1 73 ? 28.611 8.450 -24.835 1.00 84.75 73 THR A CA 1
ATOM 576 C C . THR A 1 73 ? 29.331 7.316 -25.560 1.00 84.75 73 THR A C 1
ATOM 578 O O . TH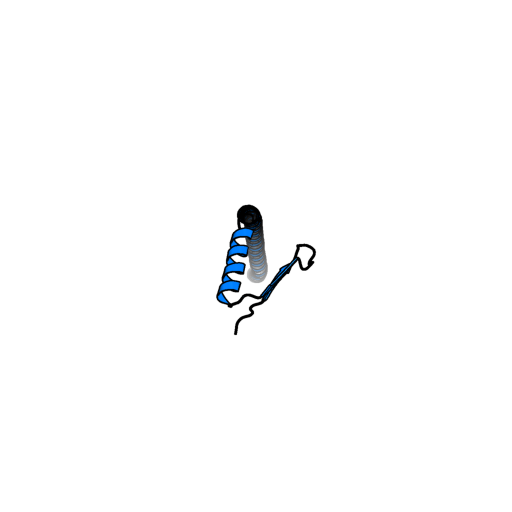R A 1 73 ? 29.956 7.563 -26.590 1.00 84.75 73 THR A O 1
ATOM 581 N N . GLU A 1 74 ? 29.160 6.075 -25.100 1.00 87.12 74 GLU A N 1
ATOM 582 C CA . GLU A 1 74 ? 29.702 4.882 -25.762 1.00 87.12 74 GLU A CA 1
ATOM 583 C C . GLU A 1 74 ? 29.132 4.710 -27.183 1.00 87.12 74 GLU A C 1
ATOM 585 O O . GLU A 1 74 ? 29.885 4.470 -28.128 1.00 87.12 74 GLU A O 1
ATOM 590 N N . GLU A 1 75 ? 27.825 4.922 -27.378 1.00 87.69 75 GLU A N 1
ATOM 591 C CA . GLU A 1 75 ? 27.184 4.882 -28.701 1.00 87.69 75 GLU A CA 1
ATOM 592 C C . GLU A 1 75 ? 27.790 5.925 -29.663 1.00 87.69 75 GLU A C 1
ATOM 594 O O . GLU A 1 75 ? 28.037 5.644 -30.842 1.00 87.69 75 GLU A O 1
ATOM 599 N N . LEU A 1 76 ? 28.041 7.145 -29.176 1.00 84.75 76 LEU A N 1
ATOM 600 C CA . LEU A 1 76 ? 28.648 8.212 -29.974 1.00 84.75 76 LEU A CA 1
ATOM 601 C C . LEU A 1 76 ? 30.113 7.919 -30.319 1.00 84.75 76 LEU A C 1
ATOM 603 O O . LEU A 1 76 ? 30.526 8.176 -31.454 1.00 84.75 76 LEU A O 1
ATOM 607 N N . GLU A 1 77 ? 30.888 7.361 -29.387 1.00 86.56 77 GLU A N 1
ATOM 608 C CA . GLU A 1 77 ? 32.269 6.944 -29.650 1.00 86.56 77 GLU A CA 1
ATOM 609 C C . GLU A 1 77 ? 32.337 5.814 -30.677 1.00 86.56 77 GLU A C 1
ATOM 611 O O . GLU A 1 77 ? 33.112 5.912 -31.633 1.00 86.56 77 GLU A O 1
ATOM 616 N N . GLN A 1 78 ? 31.480 4.796 -30.560 1.00 86.56 78 GLN A N 1
ATOM 617 C CA . GLN A 1 78 ? 31.405 3.717 -31.549 1.00 86.56 78 GLN A CA 1
ATOM 618 C C . GLN A 1 78 ? 31.076 4.250 -32.944 1.00 86.56 78 GLN A C 1
ATOM 620 O O . GLN A 1 78 ? 31.746 3.904 -33.917 1.00 86.56 78 GLN A O 1
ATOM 625 N N . ARG A 1 79 ? 30.115 5.176 -33.058 1.00 80.25 79 ARG A N 1
ATOM 626 C CA . ARG A 1 79 ? 29.800 5.819 -34.346 1.00 80.25 79 ARG A CA 1
ATOM 627 C C . ARG A 1 79 ? 30.978 6.603 -34.916 1.00 80.25 79 ARG A C 1
ATOM 629 O O . ARG A 1 79 ? 31.137 6.651 -36.139 1.00 80.25 79 ARG A O 1
ATOM 636 N N . ARG A 1 80 ? 31.799 7.224 -34.064 1.00 83.38 80 ARG A N 1
ATOM 637 C CA . ARG A 1 80 ? 33.012 7.924 -34.505 1.00 83.38 80 ARG A CA 1
ATOM 638 C C . ARG A 1 80 ? 34.039 6.938 -35.057 1.00 83.38 80 ARG A C 1
ATOM 640 O O . ARG A 1 80 ? 34.551 7.167 -36.152 1.00 83.38 80 ARG A O 1
ATOM 647 N N . LEU A 1 81 ? 34.281 5.837 -34.347 1.00 84.31 81 LEU A N 1
ATOM 648 C CA . LEU A 1 81 ? 35.203 4.781 -34.771 1.00 84.31 81 LEU A CA 1
ATOM 649 C C . LEU A 1 81 ? 34.756 4.137 -36.090 1.00 84.31 81 LEU A C 1
ATOM 651 O O . LEU A 1 81 ? 35.552 4.033 -37.021 1.00 84.31 81 LEU A O 1
ATOM 655 N N . ASP A 1 82 ? 33.469 3.822 -36.235 1.00 82.00 82 ASP A N 1
ATOM 656 C CA . ASP A 1 82 ? 32.911 3.276 -37.476 1.00 82.00 82 ASP A CA 1
ATOM 657 C C . ASP A 1 82 ? 33.068 4.239 -38.662 1.00 82.00 82 ASP A C 1
ATOM 659 O O . ASP A 1 82 ? 33.372 3.829 -39.789 1.00 82.00 82 ASP A O 1
ATOM 663 N N . ALA A 1 83 ? 32.871 5.542 -38.436 1.00 79.88 83 ALA A N 1
ATOM 664 C CA . ALA A 1 83 ? 33.072 6.559 -39.462 1.00 79.88 83 ALA A CA 1
ATOM 665 C C . ALA A 1 83 ? 34.556 6.708 -39.842 1.00 79.88 83 ALA A C 1
ATOM 667 O O . ALA A 1 83 ? 34.871 6.852 -41.028 1.00 79.88 83 ALA A O 1
ATOM 668 N N . GLU A 1 84 ? 35.470 6.646 -38.870 1.00 78.44 84 GLU A N 1
ATOM 669 C CA . GLU A 1 84 ? 36.919 6.638 -39.099 1.00 78.44 84 GLU A CA 1
ATOM 670 C C . GLU A 1 84 ? 37.359 5.391 -39.883 1.00 78.44 84 GLU A C 1
ATOM 672 O O . GLU A 1 84 ? 38.102 5.509 -40.862 1.00 78.44 84 GLU A O 1
ATOM 677 N N . GLU A 1 85 ? 36.835 4.208 -39.554 1.00 79.19 85 GLU A N 1
ATOM 678 C CA . GLU A 1 85 ? 37.105 2.980 -40.304 1.00 79.19 85 GLU A CA 1
ATOM 679 C C . GLU A 1 85 ? 36.597 3.046 -41.745 1.00 79.19 85 GLU A C 1
ATOM 681 O O . GLU A 1 85 ? 37.305 2.649 -42.678 1.00 79.19 85 GLU A O 1
ATOM 686 N N . ARG A 1 86 ? 35.378 3.557 -41.957 1.00 72.56 86 ARG A N 1
ATOM 687 C CA . ARG A 1 86 ? 34.820 3.740 -43.305 1.00 72.56 86 ARG A CA 1
ATOM 688 C C . ARG A 1 86 ? 35.663 4.719 -44.115 1.00 72.56 86 ARG A C 1
ATOM 690 O O . ARG A 1 86 ? 35.997 4.419 -45.262 1.00 72.56 86 ARG A O 1
ATOM 697 N N . LYS A 1 87 ? 36.080 5.841 -43.518 1.00 70.88 87 LYS A N 1
ATOM 698 C CA . LYS A 1 87 ? 37.005 6.793 -44.156 1.00 70.88 87 LYS A CA 1
ATOM 699 C C . LYS A 1 87 ? 38.337 6.136 -44.512 1.00 70.88 87 LYS A C 1
ATOM 701 O O . LYS A 1 87 ? 38.815 6.320 -45.629 1.00 70.88 87 LYS A O 1
ATOM 706 N N . LYS A 1 88 ? 38.909 5.323 -43.619 1.00 71.44 88 LYS A N 1
ATOM 707 C CA . LYS A 1 88 ? 40.160 4.593 -43.872 1.00 71.44 88 LYS A CA 1
ATOM 708 C C . LYS A 1 88 ? 40.018 3.606 -45.034 1.00 71.44 88 LYS A C 1
ATOM 710 O O . LYS A 1 88 ? 40.860 3.593 -45.928 1.00 71.44 88 LYS A O 1
ATOM 715 N N . LYS A 1 89 ? 38.932 2.825 -45.071 1.00 69.00 89 LYS A N 1
ATOM 716 C CA . LYS A 1 89 ? 38.644 1.872 -46.160 1.00 69.00 89 LYS A CA 1
ATOM 717 C C . LYS A 1 89 ? 38.492 2.584 -47.511 1.00 69.00 89 LYS A C 1
ATOM 719 O O . LYS A 1 89 ? 39.083 2.149 -48.497 1.00 69.00 89 LYS A O 1
ATOM 724 N N . ILE A 1 90 ? 37.772 3.707 -47.552 1.00 64.81 90 ILE A N 1
ATOM 725 C CA . ILE A 1 90 ? 37.564 4.492 -48.781 1.00 64.81 90 ILE A CA 1
ATOM 726 C C . ILE A 1 90 ? 38.865 5.170 -49.243 1.00 64.81 90 ILE A C 1
ATOM 728 O O . ILE A 1 90 ? 39.192 5.114 -50.428 1.00 64.81 90 ILE A O 1
ATOM 732 N N . GLY A 1 91 ? 39.646 5.750 -48.324 1.00 62.22 91 GLY A N 1
ATOM 733 C CA . GLY A 1 91 ? 40.926 6.394 -48.640 1.00 62.22 91 GLY A CA 1
ATOM 734 C C . GLY A 1 91 ? 41.945 5.435 -49.263 1.00 62.22 91 GLY A C 1
ATOM 735 O O . GLY A 1 91 ? 42.604 5.786 -50.239 1.00 62.22 91 GLY A O 1
ATOM 736 N N . VAL A 1 92 ? 42.016 4.192 -48.775 1.00 61.12 92 VAL A N 1
ATOM 737 C CA . VAL A 1 92 ? 42.914 3.159 -49.323 1.00 61.12 92 VAL A CA 1
ATOM 738 C C . VAL A 1 92 ? 42.514 2.744 -50.743 1.00 61.12 92 VAL A C 1
ATOM 740 O O . VAL A 1 92 ? 43.379 2.524 -51.590 1.00 61.12 92 VAL A O 1
ATOM 743 N N . ILE A 1 93 ? 41.213 2.654 -51.033 1.00 60.69 93 ILE A N 1
ATOM 744 C CA . ILE A 1 93 ? 40.720 2.304 -52.373 1.00 60.69 93 ILE A CA 1
ATOM 745 C C . ILE A 1 93 ? 40.967 3.464 -53.348 1.00 60.69 93 ILE A C 1
ATOM 747 O O . ILE A 1 93 ? 41.507 3.242 -54.431 1.00 60.69 93 ILE A O 1
ATOM 751 N N . GLY A 1 94 ? 40.656 4.702 -52.950 1.00 60.81 94 GLY A N 1
ATOM 752 C CA . GLY A 1 94 ? 40.911 5.897 -53.759 1.00 60.81 94 GLY A CA 1
ATOM 753 C C . GLY A 1 94 ? 42.395 6.097 -54.083 1.00 60.81 94 GLY A C 1
ATOM 754 O O . GLY A 1 94 ? 42.729 6.437 -55.219 1.00 60.81 94 GLY A O 1
ATOM 755 N N . MET A 1 95 ? 43.287 5.800 -53.129 1.00 61.06 95 MET A N 1
ATOM 756 C CA . MET A 1 95 ? 44.743 5.826 -53.328 1.00 61.06 95 MET A CA 1
ATOM 757 C C . MET A 1 95 ? 45.236 4.792 -54.349 1.00 61.06 95 MET A C 1
ATOM 759 O O . MET A 1 95 ? 46.114 5.106 -55.148 1.00 61.06 95 MET A O 1
ATOM 763 N N . LYS A 1 96 ? 44.664 3.579 -54.386 1.00 61.00 96 LYS A N 1
ATOM 764 C CA . LYS A 1 96 ? 45.037 2.567 -55.394 1.00 61.00 96 LYS A CA 1
ATOM 765 C C . LYS A 1 96 ? 44.729 3.040 -56.814 1.00 61.00 96 LYS A C 1
ATOM 767 O O . LYS A 1 96 ? 45.582 2.920 -57.688 1.00 61.00 96 LYS A O 1
ATOM 772 N N . TYR A 1 97 ? 43.548 3.617 -57.036 1.00 61.44 97 TYR A N 1
ATOM 773 C CA . TYR A 1 97 ? 43.159 4.118 -58.358 1.00 61.44 97 TYR A CA 1
ATOM 774 C C . TYR A 1 97 ? 43.927 5.386 -58.762 1.00 61.44 97 TYR A C 1
ATOM 776 O O . TYR A 1 97 ? 44.306 5.517 -59.924 1.00 61.44 97 TYR A O 1
ATOM 784 N N . THR A 1 98 ? 44.233 6.289 -57.822 1.00 61.19 98 THR A N 1
ATOM 785 C CA . THR A 1 98 ? 45.085 7.463 -58.107 1.00 61.19 98 THR A CA 1
ATOM 786 C C . THR A 1 98 ? 46.533 7.073 -58.394 1.00 61.19 98 THR A C 1
ATOM 788 O O . THR A 1 98 ? 47.109 7.591 -59.347 1.00 61.19 98 THR A O 1
ATOM 791 N N . ALA A 1 99 ? 47.109 6.114 -57.664 1.00 63.62 99 ALA A N 1
ATOM 792 C CA . ALA A 1 99 ? 48.441 5.587 -57.963 1.00 63.62 99 ALA A CA 1
ATOM 793 C C . ALA A 1 99 ? 48.494 4.905 -59.341 1.00 63.62 99 ALA A C 1
ATOM 795 O O . ALA A 1 99 ? 49.442 5.101 -60.098 1.00 63.62 99 ALA A O 1
ATOM 796 N N . GLN A 1 100 ? 47.450 4.156 -59.708 1.00 61.56 100 GLN A N 1
ATOM 797 C CA . GLN A 1 100 ? 47.362 3.497 -61.013 1.00 61.56 100 GLN A CA 1
ATOM 798 C C . GLN A 1 100 ? 47.184 4.498 -62.170 1.00 61.56 100 GLN A C 1
ATOM 800 O O . GLN A 1 100 ? 47.703 4.263 -63.260 1.00 61.56 100 GLN A O 1
ATOM 805 N N . ALA A 1 101 ? 46.499 5.622 -61.935 1.00 68.81 101 ALA A N 1
ATOM 806 C CA . ALA A 1 101 ? 46.391 6.720 -62.895 1.00 68.81 101 ALA A CA 1
ATOM 807 C C . ALA A 1 101 ? 47.705 7.511 -63.041 1.00 68.81 101 ALA A C 1
ATOM 809 O O . ALA A 1 101 ? 48.058 7.893 -64.152 1.00 68.81 101 ALA A O 1
ATOM 810 N N . MET A 1 102 ? 48.460 7.713 -61.953 1.00 61.66 102 MET A N 1
ATOM 811 C CA . MET A 1 102 ? 49.780 8.362 -62.003 1.00 61.66 102 MET A CA 1
ATOM 812 C C . MET A 1 102 ? 50.860 7.482 -62.647 1.00 61.66 102 MET A C 1
ATOM 814 O O . MET A 1 102 ? 51.732 8.013 -63.319 1.00 61.66 102 MET A O 1
ATOM 818 N N . ALA A 1 103 ? 50.794 6.155 -62.489 1.00 61.72 103 ALA A N 1
ATOM 819 C CA . ALA A 1 103 ? 51.735 5.216 -63.111 1.00 61.72 103 ALA A CA 1
ATOM 820 C C . ALA A 1 103 ? 51.526 5.031 -64.629 1.00 61.72 103 ALA A C 1
ATOM 822 O O . ALA A 1 103 ? 52.359 4.425 -65.296 1.00 61.72 103 ALA A O 1
ATOM 823 N N . ARG A 1 104 ? 50.396 5.505 -65.169 1.00 58.03 104 ARG A N 1
ATOM 824 C CA . ARG A 1 104 ? 50.055 5.465 -66.603 1.00 58.03 104 ARG A CA 1
ATOM 825 C C . ARG A 1 104 ? 50.279 6.808 -67.312 1.00 58.03 104 ARG A C 1
ATOM 827 O O . ARG A 1 104 ? 49.769 6.994 -68.416 1.00 58.03 104 ARG A O 1
ATOM 834 N N . ARG A 1 105 ? 50.993 7.733 -66.673 1.00 49.00 105 ARG A N 1
ATOM 835 C CA . ARG A 1 105 ? 51.425 9.014 -67.235 1.00 49.00 105 ARG A CA 1
ATOM 836 C C . ARG A 1 105 ? 52.911 8.957 -67.555 1.00 49.00 105 ARG A C 1
ATOM 838 O O . ARG A 1 105 ? 53.290 9.605 -68.551 1.00 49.00 105 ARG A O 1
#

pLDDT: mean 78.15, std 13.49, range [49.0, 95.69]

Foldseek 3Di:
DDFQWDWDADPVRHTDDIDGHPDPVVVVVVVVVVCVVVPPPCPVVVVVVVVVVVVVVVVVVVVVVVVVVVVVVVVVVVVVVVVVVVVVVVVVVVVVVVVVVVVVD

Sequence (105 aa):
MGRLDLVLLGQNGQKLLDLTASATSVRDLWVQTLEELCLPGQAEQSEADAKSLMGKLEKQHEKQKEQYWKDRTEELEQRRLDAEERKKKIGVIGMKYTAQAMARR

Radius of gyration: 37.09 Å; chains: 1; bounding box: 78×26×91 Å

Secondary structure (DSSP, 8-state):
----EEEEE-TTS-EEEEEE-SSHHHHHHHHHHHHHHHGGGHHHHHHHHHHHHHHHHHHHHHHHHHHHHHHHHHHHHHHHHHHHHHHHHHHHHHHHHHHHHHTT-

Organism: NCBI:txid4796